Protein AF-A0A839LL80-F1 (afdb_monomer)

pLDDT: mean 77.48, std 19.65, range [39.94, 95.31]

Radius of gyration: 15.3 Å; Cα contacts (8 Å, |Δi|>4): 49; chains: 1; bounding box: 41×26×35 Å

Mean predicted aligned error: 11.42 Å

Structure (mmCIF, N/CA/C/O backbone):
data_AF-A0A839LL80-F1
#
_entry.id   AF-A0A839LL80-F1
#
loop_
_atom_site.group_PDB
_atom_site.id
_atom_site.type_symbol
_atom_site.label_atom_id
_atom_site.label_alt_id
_atom_site.label_comp_id
_atom_site.label_asym_id
_atom_site.label_entity_id
_atom_site.label_seq_id
_atom_site.pdbx_PDB_ins_code
_atom_site.Cartn_x
_atom_site.Cartn_y
_atom_site.Cartn_z
_atom_site.occupancy
_atom_site.B_iso_or_equiv
_atom_site.auth_seq_id
_atom_site.auth_comp_id
_atom_site.auth_asym_id
_atom_site.auth_atom_id
_atom_site.pdbx_PDB_model_num
ATOM 1 N N . MET A 1 1 ? -14.007 2.647 -13.850 1.00 57.59 1 MET A N 1
ATOM 2 C CA . MET A 1 1 ? -13.344 1.582 -13.069 1.00 57.59 1 MET A CA 1
ATOM 3 C C . MET A 1 1 ? -13.624 1.846 -11.600 1.00 57.59 1 MET A C 1
ATOM 5 O O . MET A 1 1 ? -13.254 2.909 -11.118 1.00 57.59 1 MET A O 1
ATOM 9 N N . GLN A 1 2 ? -14.360 0.959 -10.931 1.00 74.19 2 GLN A N 1
ATOM 10 C CA . GLN A 1 2 ? -14.664 1.074 -9.503 1.00 74.19 2 GLN A CA 1
ATOM 11 C C . GLN A 1 2 ? -13.664 0.206 -8.737 1.00 74.19 2 GLN A C 1
ATOM 13 O O . GLN A 1 2 ? -13.479 -0.955 -9.086 1.00 74.19 2 GLN A O 1
ATOM 18 N N . ILE A 1 3 ? -12.983 0.776 -7.744 1.00 82.38 3 ILE A N 1
ATOM 19 C CA . ILE A 1 3 ? -11.970 0.065 -6.954 1.00 82.38 3 ILE A CA 1
ATOM 20 C C . ILE A 1 3 ? -12.627 -0.441 -5.677 1.00 82.38 3 ILE A C 1
ATOM 22 O O . ILE A 1 3 ? -13.276 0.331 -4.966 1.00 82.38 3 ILE A O 1
ATOM 26 N N . ASN A 1 4 ? -12.431 -1.719 -5.360 1.00 90.81 4 ASN A N 1
ATOM 27 C CA . ASN A 1 4 ? -12.810 -2.257 -4.063 1.00 90.81 4 ASN A CA 1
ATOM 28 C C . ASN A 1 4 ? -11.686 -2.013 -3.044 1.00 90.81 4 ASN A C 1
ATOM 30 O O . ASN A 1 4 ? -10.706 -2.745 -2.996 1.00 90.81 4 ASN A O 1
ATOM 34 N N . MET A 1 5 ? -11.848 -0.992 -2.200 1.00 89.00 5 MET A N 1
ATOM 35 C CA . MET A 1 5 ? -10.864 -0.606 -1.172 1.00 89.00 5 MET A CA 1
ATOM 36 C C . MET A 1 5 ? -10.800 -1.554 0.039 1.00 89.00 5 MET A C 1
ATOM 38 O O . MET A 1 5 ? -10.052 -1.300 0.981 1.00 89.00 5 MET A O 1
ATOM 42 N N . ARG A 1 6 ? -11.596 -2.627 0.055 1.00 92.56 6 ARG A N 1
ATOM 43 C CA . ARG A 1 6 ? -11.496 -3.699 1.059 1.00 92.56 6 ARG A CA 1
ATOM 44 C C . ARG A 1 6 ? -10.753 -4.924 0.538 1.00 92.56 6 ARG A C 1
ATOM 46 O O . ARG A 1 6 ? -10.453 -5.815 1.324 1.00 92.56 6 ARG A O 1
ATOM 53 N N . ASP A 1 7 ? -10.478 -4.966 -0.760 1.00 94.00 7 ASP A N 1
ATOM 54 C CA . ASP A 1 7 ? -9.818 -6.083 -1.414 1.00 94.00 7 ASP A CA 1
ATOM 55 C C . ASP A 1 7 ? -8.360 -5.716 -1.751 1.00 94.00 7 ASP A C 1
ATOM 57 O O . ASP A 1 7 ? -8.123 -4.799 -2.544 1.00 94.00 7 ASP A O 1
ATOM 61 N N . PRO A 1 8 ? -7.363 -6.390 -1.152 1.00 93.19 8 PRO A N 1
ATOM 62 C CA . PRO A 1 8 ? -5.958 -6.042 -1.343 1.00 93.19 8 PRO A CA 1
ATOM 63 C C . PRO A 1 8 ? -5.461 -6.295 -2.776 1.00 93.19 8 PRO A C 1
ATOM 65 O O . PRO A 1 8 ? -4.588 -5.567 -3.248 1.00 93.19 8 PRO A O 1
ATOM 68 N N . GLU A 1 9 ? -6.037 -7.263 -3.496 1.00 93.62 9 GLU A N 1
ATOM 69 C CA . GLU A 1 9 ? -5.744 -7.519 -4.915 1.00 93.62 9 GLU A CA 1
ATOM 70 C C . GLU A 1 9 ? -6.200 -6.345 -5.797 1.00 93.62 9 GLU A C 1
ATOM 72 O O . GLU A 1 9 ? -5.411 -5.817 -6.582 1.00 93.62 9 GLU A O 1
ATOM 77 N N . SER A 1 10 ? -7.431 -5.855 -5.610 1.00 95.31 10 SER A N 1
ATOM 78 C CA . SER A 1 10 ? -7.951 -4.666 -6.301 1.00 95.31 10 SER A CA 1
ATOM 79 C C . SER A 1 10 ? -7.111 -3.416 -6.038 1.00 95.31 10 SER A C 1
ATOM 81 O O . SER A 1 10 ? -6.874 -2.624 -6.953 1.00 95.31 10 SER A O 1
ATOM 83 N N . ILE A 1 11 ? -6.647 -3.227 -4.799 1.00 94.69 11 ILE A N 1
ATOM 84 C CA . ILE A 1 11 ? -5.773 -2.105 -4.431 1.00 94.69 11 ILE A CA 1
ATOM 85 C C . ILE A 1 11 ? -4.409 -2.231 -5.118 1.00 94.69 11 ILE A C 1
ATOM 87 O O . ILE A 1 11 ? -3.914 -1.245 -5.668 1.00 94.69 11 ILE A O 1
ATOM 91 N N . ALA A 1 12 ? -3.809 -3.425 -5.114 1.00 93.94 12 ALA A N 1
ATOM 92 C CA . ALA A 1 12 ? -2.527 -3.681 -5.764 1.00 93.94 12 ALA A CA 1
ATOM 93 C C . ALA A 1 12 ? -2.610 -3.455 -7.282 1.00 93.94 12 ALA A C 1
ATOM 95 O O . ALA A 1 12 ? -1.797 -2.714 -7.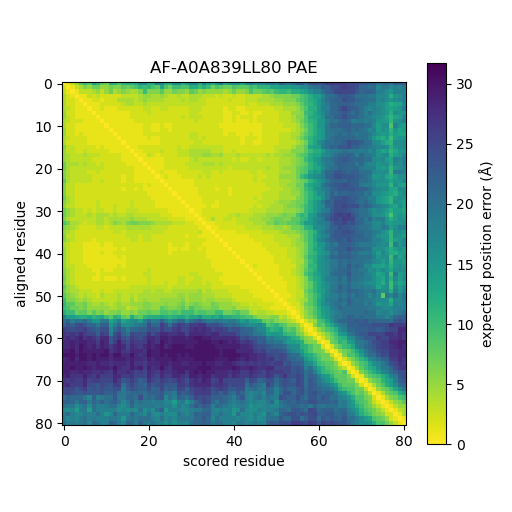834 1.00 93.94 12 ALA A O 1
ATOM 96 N N . ALA A 1 13 ? -3.640 -4.004 -7.933 1.00 92.81 13 ALA A N 1
ATOM 97 C CA . ALA A 1 13 ? -3.893 -3.813 -9.359 1.00 92.81 13 ALA A CA 1
ATOM 98 C C . ALA A 1 13 ? -4.118 -2.335 -9.706 1.00 92.81 13 ALA A C 1
ATOM 100 O O . ALA A 1 13 ? -3.602 -1.839 -10.705 1.00 92.81 13 ALA A O 1
ATOM 101 N N . TRP A 1 14 ? -4.846 -1.594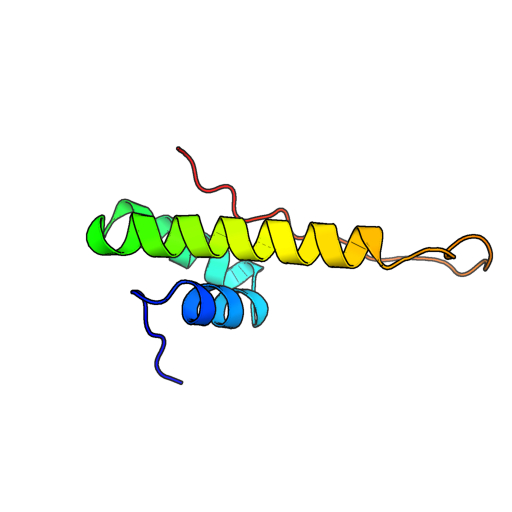 -8.865 1.00 93.31 14 TRP A N 1
ATOM 102 C CA . TRP A 1 14 ? -5.015 -0.156 -9.054 1.00 93.31 14 TRP A CA 1
ATOM 103 C C . TRP A 1 14 ? -3.694 0.609 -8.905 1.00 93.31 14 TRP A C 1
ATOM 105 O O . TRP A 1 14 ? -3.386 1.468 -9.735 1.00 93.31 14 TRP A O 1
ATOM 115 N N . TYR A 1 15 ? -2.890 0.294 -7.885 1.00 93.50 15 TYR A N 1
ATOM 116 C CA . TYR A 1 15 ? -1.577 0.906 -7.675 1.00 93.50 15 TYR A CA 1
ATOM 117 C C . TYR A 1 15 ? -0.651 0.703 -8.883 1.00 93.50 15 TYR A C 1
ATO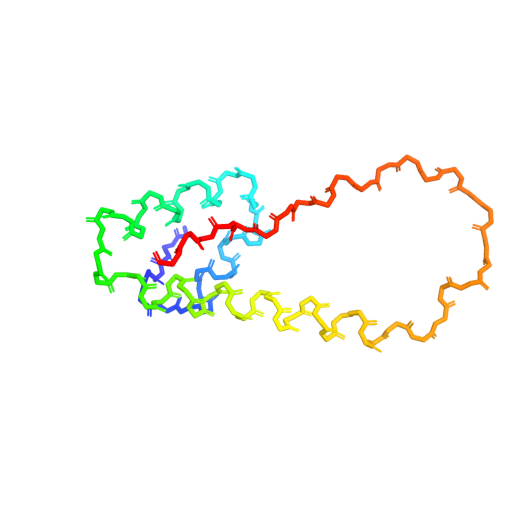M 119 O O . TYR A 1 15 ? -0.004 1.658 -9.310 1.00 93.50 15 TYR A O 1
ATOM 127 N N . GLU A 1 16 ? -0.639 -0.495 -9.474 1.00 90.94 16 GLU A N 1
ATOM 128 C CA . GLU A 1 16 ? 0.200 -0.843 -10.631 1.00 90.94 16 GLU A CA 1
ATOM 129 C C . GLU A 1 16 ? -0.084 0.020 -11.877 1.00 90.94 16 GLU A C 1
ATOM 131 O O . GLU A 1 16 ? 0.832 0.252 -12.663 1.00 90.94 16 GLU A O 1
ATOM 136 N N . VAL A 1 17 ? -1.298 0.571 -12.034 1.00 92.62 17 VAL A N 1
ATOM 137 C CA . VAL A 1 17 ? -1.644 1.446 -13.175 1.00 92.62 17 VAL A CA 1
ATOM 138 C C . VAL A 1 17 ? -0.891 2.776 -13.133 1.00 92.62 17 VAL A C 1
ATOM 140 O O . VAL A 1 17 ? -0.426 3.255 -14.166 1.00 92.62 17 VAL A O 1
ATOM 143 N N . PHE A 1 18 ? -0.787 3.408 -11.958 1.00 91.81 18 PHE A N 1
ATOM 144 C CA . PHE A 1 18 ? -0.045 4.663 -11.816 1.00 91.81 18 PHE A CA 1
ATOM 145 C C . PHE A 1 18 ? 0.557 4.831 -10.409 1.00 91.81 18 PHE A C 1
ATOM 147 O O . PHE A 1 18 ? 0.051 5.613 -9.594 1.00 91.81 18 PHE A O 1
ATOM 154 N N . PRO A 1 19 ? 1.686 4.155 -10.130 1.00 90.25 19 PRO A N 1
ATOM 155 C CA . PRO A 1 19 ? 2.299 4.104 -8.802 1.00 90.25 19 PRO A CA 1
ATOM 156 C C . PRO A 1 19 ? 2.570 5.476 -8.176 1.00 90.25 19 PRO A C 1
ATOM 158 O O . PRO A 1 19 ? 2.266 5.702 -7.005 1.00 90.25 19 PRO A O 1
ATOM 161 N N . ALA A 1 20 ? 3.094 6.414 -8.973 1.00 89.81 20 ALA A N 1
ATOM 162 C CA . ALA A 1 20 ? 3.460 7.756 -8.518 1.00 89.81 20 ALA A CA 1
ATOM 163 C C . ALA A 1 20 ? 2.251 8.579 -8.042 1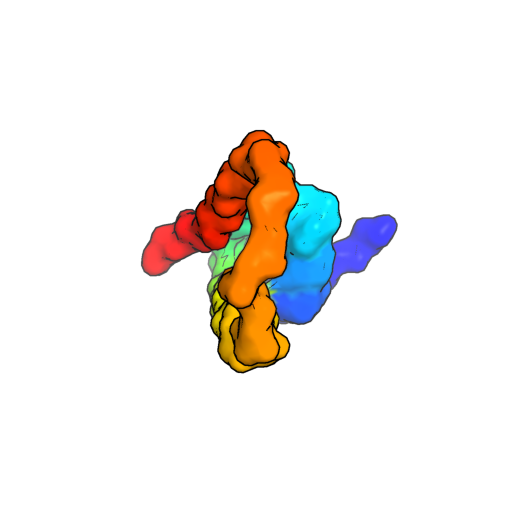.00 89.81 20 ALA A C 1
ATOM 165 O O . ALA A 1 20 ? 2.381 9.413 -7.150 1.00 89.81 20 ALA A O 1
ATOM 166 N N . ARG A 1 21 ? 1.067 8.330 -8.614 1.00 91.38 21 ARG A N 1
ATOM 167 C CA . ARG A 1 21 ? -0.174 9.011 -8.233 1.00 91.38 21 ARG A CA 1
ATOM 168 C C . ARG A 1 21 ? -0.912 8.270 -7.122 1.00 91.38 21 ARG A C 1
ATOM 170 O O . ARG A 1 21 ? -1.413 8.903 -6.197 1.00 91.38 21 ARG A O 1
ATOM 177 N N . HIS A 1 22 ? -0.995 6.945 -7.214 1.00 93.31 22 HIS A N 1
ATOM 178 C CA . HIS A 1 22 ? -1.814 6.138 -6.310 1.00 93.31 22 HIS A CA 1
ATOM 179 C C . HIS A 1 22 ? -1.116 5.845 -4.975 1.00 93.31 22 HIS A C 1
ATOM 181 O O . HIS A 1 22 ? -1.795 5.689 -3.966 1.00 93.31 22 HIS A O 1
ATOM 187 N N . GLY A 1 23 ? 0.221 5.848 -4.922 1.00 90.69 23 GLY A N 1
ATOM 188 C CA . GLY A 1 23 ? 0.977 5.684 -3.674 1.00 90.69 23 GLY A CA 1
ATOM 189 C C . GLY A 1 23 ? 0.604 6.719 -2.600 1.00 90.69 23 GLY A C 1
ATOM 190 O O . GLY A 1 23 ? 0.131 6.327 -1.531 1.00 90.69 23 GLY A O 1
ATOM 191 N N . PRO A 1 24 ? 0.720 8.033 -2.879 1.00 93.19 24 PRO A N 1
ATOM 192 C CA . PRO A 1 24 ? 0.306 9.076 -1.938 1.00 93.19 24 PRO A CA 1
ATOM 193 C C . PRO A 1 24 ? -1.183 9.009 -1.570 1.00 93.19 24 PRO A C 1
ATOM 195 O O . PRO A 1 24 ? -1.554 9.271 -0.428 1.00 93.19 24 PRO A O 1
ATOM 198 N N . GLN A 1 25 ? -2.044 8.618 -2.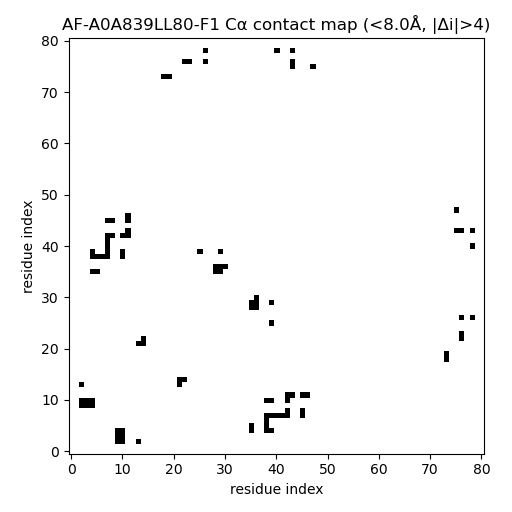516 1.00 91.94 25 GLN A N 1
ATOM 199 C CA . GLN A 1 25 ? -3.480 8.466 -2.265 1.00 91.94 25 GLN A CA 1
ATOM 200 C C . GLN A 1 25 ? -3.774 7.316 -1.296 1.00 91.94 25 GLN A C 1
ATOM 202 O O . GLN A 1 25 ? -4.582 7.487 -0.386 1.00 91.94 25 GLN A O 1
ATOM 207 N N . LEU A 1 26 ? -3.101 6.172 -1.439 1.00 92.19 26 LEU A N 1
ATOM 208 C CA . LEU A 1 26 ? -3.223 5.055 -0.502 1.00 92.19 26 LEU A CA 1
ATOM 209 C C . LEU A 1 26 ? -2.681 5.417 0.882 1.00 92.19 26 LEU A C 1
ATOM 211 O O . LEU A 1 26 ? -3.305 5.066 1.879 1.00 92.19 26 LEU A O 1
ATOM 215 N N . ALA A 1 27 ? -1.577 6.164 0.962 1.00 90.12 27 ALA A N 1
ATOM 216 C CA . ALA A 1 27 ? -1.044 6.638 2.239 1.00 90.12 27 ALA A CA 1
ATOM 217 C C . ALA A 1 27 ? -2.035 7.573 2.958 1.00 90.12 27 ALA A C 1
ATOM 219 O O . ALA A 1 27 ? -2.311 7.396 4.146 1.00 90.12 27 ALA A O 1
ATOM 220 N N . ALA A 1 28 ? -2.641 8.513 2.225 1.00 92.38 28 ALA A N 1
ATOM 221 C CA . ALA A 1 28 ? -3.678 9.390 2.762 1.00 92.38 28 ALA A CA 1
ATOM 222 C C . ALA A 1 28 ? -4.931 8.606 3.191 1.00 92.38 28 ALA A C 1
ATOM 224 O O . ALA A 1 28 ? -5.475 8.845 4.268 1.00 92.38 28 ALA A O 1
ATOM 225 N N . LEU A 1 29 ? -5.378 7.637 2.386 1.00 90.31 29 LEU A N 1
ATOM 226 C CA . LEU A 1 29 ? -6.530 6.793 2.715 1.00 90.31 29 LEU A CA 1
ATOM 227 C C . LEU A 1 29 ? -6.280 5.928 3.951 1.00 90.31 29 LEU A C 1
ATOM 229 O O . LEU A 1 29 ? -7.174 5.820 4.786 1.00 90.31 29 LEU A O 1
ATOM 233 N N . ARG A 1 30 ? -5.075 5.370 4.104 1.00 91.94 30 ARG A N 1
ATOM 234 C CA . ARG A 1 30 ? -4.670 4.614 5.296 1.00 91.94 30 ARG A CA 1
ATOM 235 C C . ARG A 1 30 ? -4.787 5.465 6.561 1.00 91.94 30 ARG A C 1
ATOM 237 O O . ARG A 1 30 ? -5.358 5.004 7.544 1.00 91.94 30 ARG A O 1
ATOM 244 N N . ALA A 1 31 ? -4.312 6.710 6.516 1.00 90.25 31 ALA A N 1
ATOM 245 C CA . ALA A 1 31 ? -4.372 7.629 7.653 1.00 90.25 31 ALA A CA 1
ATOM 246 C C . ALA A 1 31 ? -5.805 8.093 7.975 1.00 90.25 31 ALA A C 1
ATOM 248 O O . ALA A 1 31 ? -6.187 8.190 9.138 1.00 90.25 31 ALA A O 1
ATOM 249 N N . LEU A 1 32 ? -6.612 8.373 6.948 1.00 92.31 32 LEU A N 1
ATOM 250 C CA . LEU A 1 32 ? -7.957 8.937 7.112 1.00 92.31 32 LEU A CA 1
ATOM 251 C C . LEU A 1 32 ? -9.042 7.882 7.360 1.00 92.31 32 LEU A C 1
ATOM 253 O O . LEU A 1 32 ? -10.126 8.212 7.847 1.00 92.31 32 LEU A O 1
ATOM 257 N N . ARG A 1 33 ? -8.811 6.627 6.962 1.00 91.12 33 ARG A N 1
ATOM 258 C CA . ARG A 1 33 ? -9.807 5.548 6.995 1.00 91.12 33 ARG A CA 1
ATOM 259 C C . ARG A 1 33 ? -9.175 4.264 7.544 1.00 91.12 33 ARG A C 1
ATOM 261 O O . ARG A 1 33 ? -8.791 3.392 6.765 1.00 91.12 33 ARG A O 1
ATOM 268 N N . PRO A 1 34 ? -9.173 4.079 8.879 1.00 88.69 34 PRO A N 1
ATOM 269 C CA . PRO A 1 34 ? -8.596 2.896 9.524 1.00 88.69 34 PRO A CA 1
ATOM 270 C C . PRO A 1 34 ? -9.183 1.574 9.014 1.00 88.69 34 PRO A C 1
ATOM 272 O O . PRO A 1 34 ? -8.485 0.570 8.930 1.00 88.69 34 PRO A O 1
ATOM 275 N N . ALA A 1 35 ? -10.453 1.585 8.590 1.00 90.94 35 ALA A N 1
ATOM 276 C CA . ALA A 1 35 ? -11.127 0.427 8.004 1.00 90.94 35 ALA A CA 1
ATOM 277 C C . ALA A 1 35 ? -10.453 -0.116 6.727 1.00 90.94 35 ALA A C 1
ATOM 279 O O . ALA A 1 35 ? -10.696 -1.263 6.362 1.00 90.94 35 ALA A O 1
ATOM 280 N N . PHE A 1 36 ? -9.636 0.689 6.040 1.00 92.38 36 PHE A N 1
ATOM 281 C CA . PHE A 1 36 ? -8.893 0.271 4.850 1.00 92.38 36 PHE A CA 1
ATOM 282 C C . PHE A 1 36 ? -7.427 -0.049 5.144 1.00 92.38 36 PHE A C 1
ATOM 284 O O . PHE A 1 36 ? -6.772 -0.638 4.292 1.00 92.38 36 PHE A O 1
ATOM 291 N N . ALA A 1 37 ? -6.912 0.285 6.333 1.00 91.81 37 ALA A N 1
ATOM 292 C CA . ALA A 1 37 ? -5.496 0.127 6.660 1.00 91.81 37 ALA A CA 1
ATOM 293 C C . ALA A 1 37 ? -5.014 -1.317 6.458 1.00 91.81 37 ALA A C 1
ATOM 295 O O . ALA A 1 37 ? -4.033 -1.537 5.757 1.00 91.81 37 ALA A O 1
ATOM 296 N N . LEU A 1 38 ? -5.776 -2.303 6.947 1.00 93.31 38 LEU A N 1
ATOM 297 C CA . LEU A 1 38 ? -5.446 -3.724 6.781 1.00 93.31 38 LEU A CA 1
ATOM 298 C C . LEU A 1 38 ? -5.363 -4.153 5.308 1.00 93.31 38 LEU A C 1
ATOM 300 O O . LEU A 1 38 ? -4.437 -4.865 4.927 1.00 93.31 38 LEU A O 1
ATOM 304 N N . ALA A 1 39 ? -6.308 -3.716 4.471 1.00 95.12 39 ALA A N 1
ATOM 305 C CA . ALA A 1 39 ? -6.320 -4.061 3.049 1.00 95.12 39 ALA A CA 1
ATOM 306 C C . ALA A 1 39 ? -5.189 -3.354 2.283 1.00 95.12 39 ALA A C 1
ATOM 308 O O . ALA A 1 39 ? -4.564 -3.953 1.411 1.00 95.12 39 ALA A O 1
ATOM 309 N N . ILE A 1 40 ? -4.885 -2.102 2.635 1.00 94.69 40 ILE A N 1
ATOM 310 C CA . ILE A 1 40 ? -3.780 -1.329 2.054 1.00 94.69 40 ILE A CA 1
ATOM 311 C C . ILE A 1 40 ? -2.429 -1.960 2.422 1.00 94.69 40 ILE A C 1
ATOM 313 O O . ILE A 1 40 ? -1.581 -2.155 1.550 1.00 94.69 40 ILE A O 1
ATOM 317 N N . ASP A 1 41 ? -2.248 -2.352 3.683 1.00 94.62 41 ASP A N 1
ATOM 318 C CA . ASP A 1 41 ? -1.022 -2.995 4.156 1.00 94.62 41 ASP A CA 1
ATOM 319 C C . ASP A 1 41 ? -0.845 -4.383 3.515 1.00 94.62 41 ASP A C 1
ATOM 321 O O . ASP A 1 41 ? 0.253 -4.731 3.066 1.00 94.62 41 ASP A O 1
ATOM 325 N N . ALA A 1 42 ? -1.929 -5.158 3.386 1.00 95.25 42 ALA A N 1
ATOM 326 C CA . ALA A 1 42 ? -1.929 -6.431 2.667 1.00 95.25 42 ALA A CA 1
ATOM 327 C C . ALA A 1 42 ? -1.591 -6.257 1.174 1.00 95.25 42 ALA A C 1
ATOM 329 O O . ALA A 1 42 ? -0.768 -7.007 0.646 1.00 95.25 42 ALA A O 1
ATOM 330 N N . ALA A 1 43 ? -2.126 -5.231 0.505 1.00 95.12 43 ALA A N 1
ATOM 331 C CA . ALA A 1 43 ? -1.760 -4.899 -0.873 1.00 95.12 43 ALA A CA 1
ATOM 332 C C . ALA A 1 43 ? -0.264 -4.559 -1.003 1.00 95.12 43 ALA A C 1
ATOM 334 O O . ALA A 1 43 ? 0.413 -5.023 -1.922 1.00 95.12 43 ALA A O 1
ATOM 335 N N . GLY A 1 44 ? 0.292 -3.810 -0.044 1.00 93.81 44 GLY A N 1
ATOM 336 C CA . GLY A 1 44 ? 1.726 -3.523 0.018 1.00 93.81 44 GLY A CA 1
ATOM 337 C C . GLY A 1 44 ? 2.593 -4.776 0.204 1.00 93.81 44 GLY A C 1
ATOM 338 O O . GLY A 1 44 ? 3.695 -4.862 -0.343 1.00 93.81 44 GLY A O 1
ATOM 339 N N . GLN A 1 45 ? 2.115 -5.772 0.956 1.00 95.06 45 GLN A N 1
ATOM 340 C CA . GLN A 1 45 ? 2.786 -7.072 1.074 1.00 95.06 45 GLN A CA 1
ATOM 341 C C . GLN A 1 45 ? 2.714 -7.878 -0.230 1.00 95.06 45 GLN A C 1
ATOM 343 O O . GLN A 1 45 ? 3.745 -8.387 -0.670 1.00 95.06 45 GLN A O 1
ATOM 348 N N . LEU A 1 46 ? 1.553 -7.920 -0.892 1.00 93.56 46 LEU A N 1
ATOM 349 C CA . LEU A 1 46 ? 1.382 -8.578 -2.195 1.00 93.56 46 LEU A CA 1
ATOM 350 C C .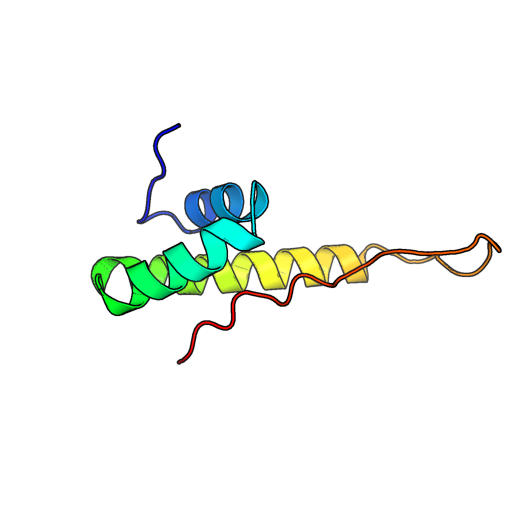 LEU A 1 46 ? 2.338 -8.006 -3.247 1.00 93.56 46 LEU A C 1
ATOM 352 O O . LEU A 1 46 ? 3.040 -8.758 -3.919 1.00 93.56 46 LEU A O 1
ATOM 356 N N . LEU A 1 47 ? 2.433 -6.679 -3.352 1.00 91.38 47 LEU A N 1
ATOM 357 C CA . LEU A 1 47 ? 3.337 -6.015 -4.296 1.00 91.38 47 LEU A CA 1
ATOM 358 C C . LEU A 1 47 ? 4.811 -6.344 -4.018 1.00 91.38 47 LEU A C 1
ATOM 360 O O . LEU A 1 47 ? 5.587 -6.563 -4.951 1.00 91.38 47 LEU A O 1
ATOM 364 N N . ARG A 1 48 ? 5.210 -6.417 -2.740 1.00 91.62 48 ARG A N 1
ATOM 365 C CA . ARG A 1 48 ? 6.565 -6.843 -2.351 1.00 91.62 48 ARG A CA 1
ATOM 366 C C . ARG A 1 48 ? 6.825 -8.300 -2.729 1.00 91.62 48 ARG A C 1
ATOM 368 O O . ARG A 1 48 ? 7.859 -8.578 -3.331 1.00 91.62 48 ARG A O 1
ATOM 375 N N . ALA A 1 49 ? 5.884 -9.200 -2.450 1.00 89.50 49 ALA A N 1
ATOM 376 C CA . ALA A 1 49 ? 5.990 -10.609 -2.820 1.00 89.50 49 ALA A CA 1
ATOM 377 C C . ALA A 1 49 ? 6.109 -10.792 -4.342 1.00 89.50 49 ALA A C 1
ATOM 379 O O . ALA A 1 49 ? 7.029 -11.462 -4.800 1.00 89.50 49 ALA A O 1
ATOM 380 N N . ARG A 1 50 ? 5.266 -10.112 -5.135 1.00 89.50 50 ARG A N 1
ATOM 381 C CA . ARG A 1 50 ? 5.321 -10.137 -6.609 1.00 89.50 50 ARG A CA 1
ATOM 382 C C . ARG A 1 50 ? 6.688 -9.699 -7.142 1.00 89.50 50 ARG A C 1
ATOM 384 O O . ARG A 1 50 ? 7.243 -10.358 -8.017 1.00 89.50 50 ARG A O 1
ATOM 391 N N . ARG A 1 51 ? 7.264 -8.623 -6.588 1.00 86.25 51 ARG A N 1
ATOM 392 C CA . ARG A 1 51 ? 8.613 -8.149 -6.955 1.00 86.25 51 ARG A CA 1
ATOM 393 C C . ARG A 1 51 ? 9.697 -9.169 -6.607 1.00 86.25 51 ARG A C 1
ATOM 395 O O . ARG A 1 51 ? 10.590 -9.393 -7.418 1.00 86.25 51 ARG A O 1
ATOM 402 N N . LEU A 1 52 ? 9.613 -9.797 -5.433 1.00 87.44 52 LEU A N 1
ATOM 403 C CA . LEU A 1 52 ? 10.552 -10.844 -5.023 1.00 87.44 52 LEU A CA 1
ATOM 404 C C . LEU A 1 52 ? 10.469 -12.056 -5.958 1.00 87.44 52 LEU A C 1
ATOM 406 O O . LEU A 1 52 ? 11.498 -12.531 -6.426 1.00 87.44 52 LEU A O 1
ATOM 410 N N . THR A 1 53 ? 9.262 -12.511 -6.301 1.00 82.12 53 THR A N 1
ATOM 411 C CA . THR A 1 53 ? 9.064 -13.609 -7.257 1.00 82.12 53 THR A CA 1
ATOM 412 C C . THR A 1 53 ? 9.600 -13.258 -8.647 1.00 82.12 53 THR A C 1
ATOM 414 O O . THR A 1 53 ? 10.292 -14.075 -9.252 1.00 82.12 53 THR A O 1
ATOM 417 N N . ALA A 1 54 ? 9.355 -12.037 -9.135 1.00 78.56 54 ALA A N 1
ATOM 418 C CA . ALA A 1 54 ? 9.897 -11.570 -10.412 1.00 78.56 54 ALA A CA 1
ATOM 419 C C . ALA A 1 54 ? 11.437 -11.537 -10.418 1.00 78.56 54 ALA A C 1
ATOM 421 O O . ALA A 1 54 ? 12.055 -11.902 -11.414 1.00 78.56 54 ALA A O 1
ATOM 422 N N . ALA A 1 55 ? 12.061 -11.158 -9.299 1.00 73.94 55 ALA A N 1
ATOM 423 C CA . ALA A 1 55 ? 13.516 -11.146 -9.159 1.00 73.94 55 ALA A CA 1
ATOM 424 C C . ALA A 1 55 ? 14.120 -12.563 -9.097 1.00 73.94 55 ALA A C 1
ATOM 426 O O . ALA A 1 55 ? 15.175 -12.810 -9.679 1.00 73.94 55 ALA A O 1
ATOM 427 N N . VAL A 1 56 ? 13.448 -13.506 -8.426 1.00 73.25 56 VAL A N 1
ATOM 428 C CA . VAL A 1 56 ? 13.889 -14.912 -8.317 1.00 73.25 56 VAL A CA 1
ATOM 429 C C . VAL A 1 56 ? 13.736 -15.660 -9.649 1.00 73.25 56 VAL A C 1
ATOM 431 O O . VAL A 1 56 ? 14.553 -16.519 -9.970 1.00 73.25 56 VAL A O 1
ATOM 434 N N . GLY A 1 57 ? 12.745 -15.296 -10.465 1.00 57.81 57 GLY A N 1
ATOM 435 C CA . GLY A 1 57 ? 12.512 -15.866 -11.795 1.00 57.81 57 GLY A CA 1
ATOM 436 C C . GLY A 1 57 ? 13.486 -15.416 -12.894 1.00 57.81 57 GLY A C 1
ATOM 437 O O . GLY A 1 57 ? 13.271 -15.776 -14.049 1.00 57.81 57 GLY A O 1
ATOM 438 N N . GLN A 1 58 ? 14.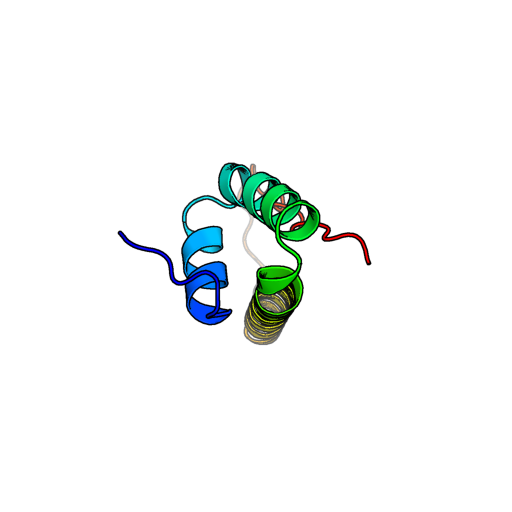544 -14.653 -12.581 1.00 50.94 58 GLN A N 1
ATOM 439 C CA . GLN A 1 58 ? 15.497 -14.125 -13.568 1.00 50.94 58 GLN A CA 1
ATOM 440 C C . GLN A 1 58 ? 16.895 -14.790 -13.509 1.00 50.94 58 GLN A C 1
ATOM 442 O O . GLN A 1 58 ? 17.891 -14.120 -13.217 1.00 50.94 58 GLN A O 1
ATOM 447 N N . PRO A 1 59 ? 17.045 -16.088 -13.838 1.00 47.91 59 PRO A N 1
ATOM 448 C CA . PRO A 1 59 ? 18.356 -16.679 -14.067 1.00 47.91 59 PRO A CA 1
ATOM 449 C C . PRO A 1 59 ? 18.840 -16.312 -15.484 1.00 47.91 59 PRO A C 1
ATOM 451 O O . PRO A 1 59 ? 18.550 -17.027 -16.437 1.00 47.91 59 PRO A O 1
ATOM 454 N N . GLY A 1 60 ? 19.573 -15.197 -15.658 1.00 51.41 60 GLY A N 1
ATOM 455 C CA . GLY A 1 60 ? 20.325 -14.995 -16.916 1.00 51.41 60 GLY A CA 1
ATOM 456 C C . GLY A 1 60 ? 20.649 -13.591 -17.444 1.00 51.41 60 GLY A C 1
ATOM 457 O O . GLY A 1 60 ? 21.178 -13.504 -18.547 1.00 51.41 60 GLY A O 1
ATOM 458 N N . ALA A 1 61 ? 20.424 -12.482 -16.734 1.00 48.62 61 ALA A N 1
ATOM 459 C CA . ALA A 1 61 ? 20.798 -11.154 -17.254 1.00 48.62 61 ALA A CA 1
ATOM 460 C C . ALA A 1 61 ? 22.286 -10.804 -16.997 1.00 48.62 61 ALA A C 1
ATOM 462 O O . ALA A 1 61 ? 22.610 -9.837 -16.313 1.00 48.62 61 ALA A O 1
ATOM 463 N N . ARG A 1 62 ? 23.223 -11.595 -17.539 1.00 59.34 62 ARG A N 1
ATOM 464 C CA . ARG A 1 62 ? 24.641 -11.204 -17.681 1.00 59.34 62 ARG A CA 1
ATOM 465 C C . ARG A 1 62 ? 25.135 -11.437 -19.110 1.00 59.34 62 ARG A C 1
ATOM 467 O O . ARG A 1 62 ? 25.744 -12.469 -19.383 1.00 59.34 62 ARG A O 1
ATOM 474 N N . ARG A 1 63 ? 24.913 -10.444 -19.980 1.00 55.53 63 ARG A N 1
ATOM 475 C CA . ARG A 1 63 ? 25.824 -9.916 -21.027 1.00 55.53 63 ARG A CA 1
ATOM 476 C C . ARG A 1 63 ? 25.011 -9.216 -22.115 1.00 55.53 63 ARG A C 1
ATOM 478 O O . ARG A 1 63 ? 24.184 -9.842 -22.761 1.00 55.53 63 ARG A O 1
ATOM 485 N N . GLY A 1 64 ? 25.298 -7.937 -22.342 1.00 42.41 64 GLY A N 1
ATOM 486 C CA . GLY A 1 64 ? 24.747 -7.187 -23.468 1.00 42.41 64 GLY A CA 1
ATOM 487 C C . GLY A 1 64 ? 24.890 -5.686 -23.267 1.00 42.41 64 GLY A C 1
ATOM 488 O O . GLY A 1 64 ? 24.045 -5.067 -22.634 1.00 42.41 64 GLY A O 1
ATOM 489 N N . SER A 1 65 ? 25.985 -5.120 -23.773 1.00 55.97 65 SER A N 1
ATOM 490 C CA . SER A 1 65 ? 26.232 -3.680 -23.855 1.00 55.97 65 SER A CA 1
ATOM 491 C C . SER A 1 65 ? 25.051 -2.947 -24.490 1.00 55.97 65 SER A C 1
ATOM 493 O O . SER A 1 65 ? 24.615 -3.303 -25.580 1.00 55.97 65 SER A O 1
ATOM 495 N N . GLY A 1 66 ? 24.574 -1.889 -23.841 1.00 40.44 66 GLY A N 1
ATOM 496 C CA . GLY A 1 66 ? 23.494 -1.075 -24.385 1.00 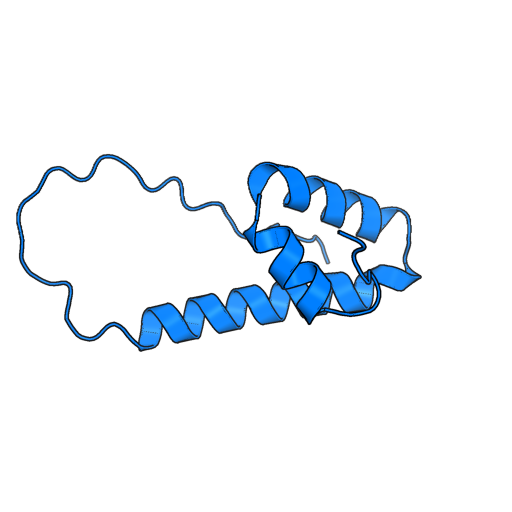40.44 66 GLY A CA 1
ATOM 497 C C . GLY A 1 66 ? 22.988 -0.055 -23.383 1.00 40.44 66 GLY A C 1
ATOM 498 O O . GLY A 1 66 ? 21.937 -0.254 -22.798 1.00 40.44 66 GLY A O 1
ATOM 499 N N . LYS A 1 67 ? 23.780 1.001 -23.161 1.00 52.47 67 LYS A N 1
ATOM 500 C CA . LYS A 1 67 ? 23.363 2.343 -22.713 1.00 52.47 67 LYS A CA 1
ATOM 501 C C . LYS A 1 67 ? 21.991 2.397 -21.999 1.00 52.47 67 LYS A C 1
ATOM 503 O O . LYS A 1 67 ? 21.009 2.866 -22.565 1.00 52.47 67 LYS A O 1
ATOM 508 N N . LEU A 1 68 ? 21.926 1.931 -20.752 1.00 48.22 68 LEU A N 1
ATOM 509 C CA . LEU A 1 68 ? 20.710 2.013 -19.940 1.00 48.22 68 LEU A CA 1
ATOM 510 C C . LEU A 1 68 ? 20.650 3.379 -19.255 1.00 48.22 68 LEU A C 1
ATOM 512 O O . LEU A 1 68 ? 21.108 3.565 -18.131 1.00 48.22 68 LEU A O 1
ATOM 516 N N . SER A 1 69 ? 20.071 4.349 -19.955 1.00 56.72 69 SER A N 1
ATOM 517 C CA . SER A 1 69 ? 19.264 5.346 -19.262 1.00 56.72 69 SER A CA 1
ATOM 518 C C . SER A 1 69 ? 17.992 4.653 -18.765 1.00 56.72 69 SER A C 1
ATOM 520 O O . SER A 1 69 ? 17.399 3.877 -19.508 1.00 56.72 69 SER A O 1
ATOM 522 N N . ASN A 1 70 ? 17.563 5.009 -17.551 1.00 49.47 70 ASN A N 1
ATOM 523 C CA . ASN A 1 70 ? 16.270 4.701 -16.932 1.00 49.47 70 ASN A CA 1
ATOM 524 C C . ASN A 1 70 ? 16.164 3.409 -16.100 1.00 49.47 70 ASN A C 1
ATOM 526 O O . ASN A 1 70 ? 15.970 2.316 -16.618 1.00 49.47 70 ASN A O 1
ATOM 530 N N . ALA A 1 71 ? 16.140 3.593 -14.782 1.00 40.88 71 ALA A N 1
ATOM 531 C CA . ALA A 1 71 ? 15.113 3.017 -13.923 1.00 40.88 71 ALA A CA 1
ATOM 532 C C . ALA A 1 71 ? 15.119 3.837 -12.632 1.00 40.88 71 ALA A C 1
ATOM 534 O O . ALA A 1 71 ? 15.838 3.525 -11.683 1.00 40.88 71 ALA A O 1
ATOM 535 N N . ALA A 1 72 ? 14.337 4.917 -12.602 1.00 43.31 72 ALA A N 1
ATOM 536 C CA . ALA A 1 72 ? 13.841 5.407 -11.327 1.00 43.31 72 ALA A CA 1
ATOM 537 C C . ALA A 1 72 ? 13.004 4.261 -10.755 1.00 43.31 72 ALA A C 1
ATOM 539 O O . ALA A 1 72 ? 11.853 4.058 -11.141 1.00 43.31 72 ALA A O 1
ATOM 540 N N . ALA A 1 73 ? 13.645 3.433 -9.931 1.00 47.88 73 ALA A N 1
ATOM 541 C CA . ALA A 1 73 ? 12.983 2.459 -9.098 1.00 47.88 73 ALA A CA 1
ATOM 542 C C . ALA A 1 73 ? 11.938 3.248 -8.315 1.00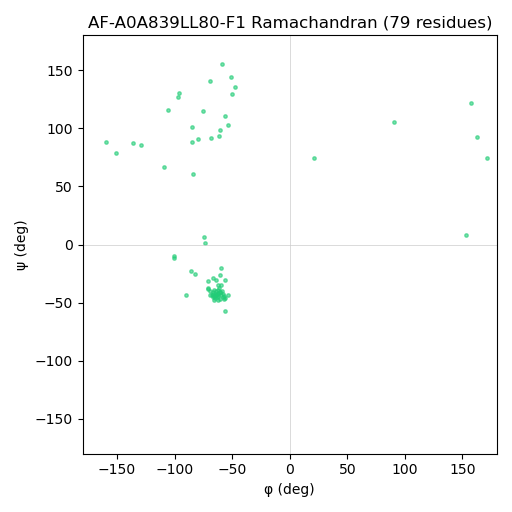 47.88 73 ALA A C 1
ATOM 544 O O . ALA A 1 73 ? 12.279 4.012 -7.417 1.00 47.88 73 ALA A O 1
ATOM 545 N N . ALA A 1 74 ? 10.679 3.144 -8.737 1.00 48.38 74 ALA A N 1
ATOM 546 C CA . ALA A 1 74 ? 9.565 3.660 -7.974 1.00 48.38 74 ALA A CA 1
ATOM 547 C C . ALA A 1 74 ? 9.612 2.911 -6.644 1.00 48.38 74 ALA A C 1
ATOM 549 O O . ALA A 1 74 ? 9.237 1.729 -6.564 1.00 48.38 74 ALA A O 1
ATOM 550 N N . GLU A 1 75 ? 10.190 3.575 -5.643 1.00 48.91 75 GLU A N 1
ATOM 551 C CA . GLU A 1 75 ? 10.292 3.059 -4.293 1.00 48.91 75 GLU A CA 1
ATOM 552 C C . GLU A 1 75 ? 8.907 2.538 -3.902 1.00 48.91 75 GLU A C 1
ATOM 554 O O . GLU A 1 75 ? 7.888 3.149 -4.261 1.00 48.91 75 GLU A O 1
ATOM 559 N N . PRO A 1 76 ? 8.825 1.347 -3.279 1.00 51.41 76 PRO A N 1
ATOM 560 C CA . PRO A 1 76 ? 7.543 0.877 -2.779 1.00 51.41 76 PRO A CA 1
ATOM 561 C C . PRO A 1 76 ? 6.925 1.996 -1.933 1.00 51.41 76 PRO A C 1
ATOM 563 O O . PRO A 1 76 ? 7.669 2.717 -1.265 1.00 51.41 76 PRO A O 1
ATOM 566 N N . PRO A 1 77 ? 5.594 2.170 -1.961 1.00 56.03 77 PRO A N 1
ATOM 567 C CA . PRO A 1 77 ? 4.954 3.135 -1.089 1.00 56.03 77 PRO A CA 1
ATOM 568 C C . PRO A 1 77 ? 5.363 2.762 0.335 1.00 56.03 77 PRO A C 1
ATOM 570 O O . PRO A 1 77 ? 5.014 1.690 0.835 1.00 56.03 77 PRO A O 1
ATOM 573 N N . SER A 1 78 ? 6.193 3.610 0.942 1.00 49.78 78 SER A N 1
ATOM 574 C CA . SER A 1 78 ? 6.553 3.500 2.346 1.00 49.78 78 SER A CA 1
ATOM 575 C C . SER A 1 78 ? 5.293 3.825 3.123 1.00 49.78 78 SER A C 1
ATOM 577 O O . SER A 1 78 ? 4.972 4.986 3.370 1.00 49.78 78 SER A O 1
ATOM 579 N N . PHE A 1 79 ? 4.528 2.787 3.437 1.00 50.00 79 PHE A N 1
ATOM 580 C CA . PHE A 1 79 ? 3.471 2.881 4.421 1.00 50.00 79 PHE A CA 1
ATOM 581 C C . PHE A 1 79 ? 4.165 2.899 5.789 1.00 50.00 79 PHE A C 1
ATOM 583 O O . PHE A 1 79 ? 4.860 1.929 6.108 1.00 50.00 79 PHE A O 1
ATOM 590 N N . PRO A 1 80 ? 4.073 3.999 6.562 1.00 39.94 80 PRO A N 1
ATOM 591 C CA . PRO A 1 80 ? 4.584 4.000 7.930 1.00 39.94 80 PRO A CA 1
ATOM 592 C C . PRO A 1 80 ? 3.872 2.904 8.743 1.00 39.94 80 PRO A C 1
ATOM 594 O O . PRO A 1 80 ? 2.770 2.520 8.352 1.00 39.94 80 PRO A O 1
ATOM 597 N N . PRO A 1 81 ? 4.477 2.382 9.827 1.00 46.81 81 PRO A N 1
ATOM 598 C CA . PRO A 1 81 ? 3.815 1.417 10.707 1.00 46.81 81 PRO A CA 1
ATOM 599 C C . PRO A 1 81 ? 2.450 1.925 11.194 1.00 46.81 81 PRO A C 1
ATOM 601 O O . PRO A 1 81 ? 2.260 3.156 11.323 1.00 46.81 81 PRO A O 1
#

Foldseek 3Di:
DDADLQALVSLLVVCVVPVVVSLVVLLVCVVVPVSSVVSSVVNLVVNVVVVVVVVVPDDDPPDDDDDDDDDPPSPRSPNDD

Secondary structure (DSSP, 8-state):
----TT-HHHHHHHHHH-HHHHHHHHHHHHHH-HHHHHHHHHHHHHHHHHHHHHHHT-TT---------------------

Solvent-accessible surface area (backbone atoms only — not comparable to full-atom values): 5073 Å² total; per-residue (Å²): 138,87,76,49,66,75,40,27,65,49,46,37,58,54,29,70,76,41,50,87,65,38,36,62,50,51,52,50,44,35,74,76,33,67,90,30,30,66,23,52,54,49,14,54,50,51,55,50,50,53,51,50,52,58,60,71,71,56,89,73,95,81,86,80,93,70,88,79,77,85,77,84,72,76,69,73,71,81,70,76,135

Sequence (81 aa):
MQINMRDPESIAAWYEVFPARHGPQLAALRALRPAFALAIDAAGQLLRARRLTAAVGQPGARRGSGKLSNAAAAEPPSFPP